Protein AF-A0A3N5WR29-F1 (afdb_monomer_lite)

Radius of gyration: 13.85 Å; chains: 1; bounding box: 29×16×35 Å

Foldseek 3Di:
DDWDQDPPVRDIDHPDDDDDPQQPPPDPPRDDPVVVVVVVVVVVVD

Structure (mmCIF, N/CA/C/O backbone):
data_AF-A0A3N5WR29-F1
#
_entry.id   AF-A0A3N5WR29-F1
#
loop_
_atom_site.group_PDB
_atom_site.id
_atom_site.type_symbol
_atom_site.label_atom_id
_atom_site.label_alt_id
_atom_site.label_comp_id
_atom_site.label_asym_id
_atom_site.label_entity_id
_atom_site.label_seq_id
_atom_site.pdbx_PDB_ins_code
_atom_site.Cartn_x
_atom_site.Cartn_y
_atom_site.Cartn_z
_atom_site.occupancy
_atom_site.B_iso_or_equiv
_atom_site.auth_seq_id
_atom_site.auth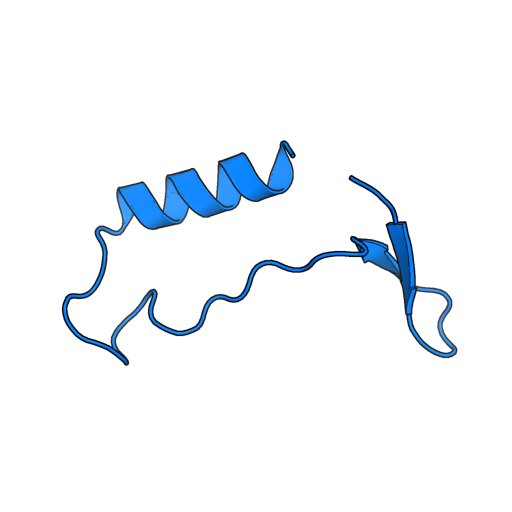_comp_id
_atom_site.auth_asym_id
_atom_site.auth_atom_id
_atom_site.pdbx_PDB_model_num
ATOM 1 N N . MET A 1 1 ? -12.266 0.761 1.528 1.00 80.06 1 MET A N 1
ATOM 2 C CA . MET A 1 1 ? -11.475 0.455 2.751 1.00 80.06 1 MET A CA 1
ATOM 3 C C . MET A 1 1 ? -12.292 0.279 4.037 1.00 80.06 1 MET A C 1
ATOM 5 O O . MET A 1 1 ? -13.057 1.162 4.405 1.00 80.06 1 MET A O 1
ATOM 9 N N . GLN A 1 2 ? -12.049 -0.815 4.774 1.00 86.06 2 GLN A N 1
ATOM 10 C CA . GLN A 1 2 ? -12.455 -0.982 6.181 1.00 86.06 2 GLN A CA 1
ATOM 11 C C . GLN A 1 2 ? -11.414 -0.332 7.108 1.00 86.06 2 GLN A C 1
ATOM 13 O O . GLN A 1 2 ? -10.211 -0.456 6.864 1.00 86.06 2 GLN A O 1
ATOM 18 N N . LYS A 1 3 ? -11.856 0.341 8.177 1.00 90.19 3 LYS A N 1
ATOM 19 C CA . LYS A 1 3 ? -10.989 1.082 9.106 1.00 90.19 3 LYS A CA 1
ATOM 20 C C . LYS A 1 3 ? -11.039 0.512 10.525 1.00 90.19 3 LYS A C 1
ATOM 22 O O . LYS A 1 3 ? -12.018 -0.128 10.903 1.00 90.19 3 LYS A O 1
ATOM 27 N N . ARG A 1 4 ? -9.976 0.730 11.303 1.00 92.75 4 ARG A N 1
ATOM 28 C CA . ARG A 1 4 ? -9.868 0.349 12.718 1.00 92.75 4 ARG A CA 1
ATOM 29 C C . ARG A 1 4 ? -9.080 1.380 13.518 1.00 92.75 4 ARG A C 1
ATOM 31 O O . ARG A 1 4 ? -8.161 2.000 12.990 1.00 92.75 4 ARG A O 1
ATOM 38 N N . ASN A 1 5 ? -9.360 1.473 14.812 1.00 92.81 5 ASN A N 1
ATOM 39 C CA . ASN A 1 5 ? -8.554 2.275 15.729 1.00 92.81 5 ASN A CA 1
ATOM 40 C C . ASN A 1 5 ? -7.291 1.511 16.138 1.00 92.81 5 ASN A C 1
ATOM 42 O O . ASN A 1 5 ? -7.343 0.322 16.466 1.00 92.81 5 ASN A O 1
ATOM 46 N N . ARG A 1 6 ? -6.141 2.189 16.119 1.00 88.69 6 ARG A N 1
ATOM 47 C CA . ARG A 1 6 ? -4.845 1.625 16.498 1.00 88.69 6 ARG A CA 1
ATOM 48 C C . ARG A 1 6 ? -4.318 2.283 17.772 1.00 88.69 6 ARG A C 1
ATOM 50 O O . ARG A 1 6 ? -4.012 3.472 17.800 1.00 88.69 6 ARG A O 1
ATOM 57 N N . GLY A 1 7 ? -4.122 1.459 18.800 1.00 86.75 7 GLY A N 1
ATOM 58 C CA . GLY A 1 7 ? -3.474 1.848 20.054 1.00 86.75 7 GLY A CA 1
ATOM 59 C C . GLY A 1 7 ? -4.308 2.786 20.931 1.00 86.75 7 GLY A C 1
ATOM 60 O O . GLY A 1 7 ? -5.486 3.023 20.686 1.00 86.75 7 GLY A O 1
ATOM 61 N N . LYS A 1 8 ? -3.672 3.327 21.976 1.00 87.62 8 LYS A N 1
ATOM 62 C CA . LYS A 1 8 ? -4.318 4.185 22.988 1.00 87.62 8 LYS A CA 1
ATOM 63 C C . LYS A 1 8 ? -4.615 5.612 22.505 1.00 87.62 8 LYS A C 1
ATOM 65 O O . LYS A 1 8 ? -5.268 6.365 23.211 1.00 87.62 8 LYS A O 1
ATOM 70 N N . MET A 1 9 ? -4.120 5.980 21.323 1.00 86.69 9 MET A N 1
ATOM 71 C CA . MET A 1 9 ? -4.279 7.315 20.736 1.00 86.69 9 MET A CA 1
ATOM 72 C C . MET A 1 9 ? -5.499 7.414 19.805 1.00 86.69 9 MET A C 1
ATOM 74 O O . MET A 1 9 ? -5.673 8.441 19.164 1.00 86.69 9 MET A O 1
ATOM 78 N N . ASN A 1 10 ? -6.326 6.359 19.711 1.00 86.31 10 ASN A N 1
ATOM 79 C CA . ASN A 1 10 ? -7.511 6.300 18.842 1.00 86.31 10 ASN A CA 1
ATOM 80 C C . ASN A 1 10 ? -7.230 6.717 17.388 1.00 86.31 10 ASN A C 1
ATOM 82 O O . ASN A 1 10 ? -8.072 7.323 16.731 1.00 86.31 10 ASN A O 1
ATOM 86 N N . LEU A 1 11 ? -6.038 6.390 16.879 1.00 92.06 11 LEU A N 1
ATOM 87 C CA . LEU A 1 11 ? -5.681 6.684 15.499 1.00 92.06 11 LEU A CA 1
ATOM 88 C C . LEU A 1 11 ? -6.446 5.738 14.573 1.00 92.06 11 LEU A C 1
ATOM 90 O O . LEU A 1 11 ? -6.199 4.530 14.582 1.00 92.06 11 LEU A O 1
ATOM 94 N N . GLU A 1 12 ? -7.353 6.287 13.775 1.00 92.62 12 GLU A N 1
ATOM 95 C CA . GLU A 1 12 ? -8.083 5.533 12.763 1.00 92.62 12 GLU A CA 1
ATOM 96 C C . GLU A 1 12 ? -7.157 5.225 11.576 1.00 92.62 12 GLU A C 1
ATOM 98 O O . GLU A 1 12 ? -6.608 6.118 10.934 1.00 92.62 12 GLU A O 1
ATOM 103 N N . VAL A 1 13 ? -6.963 3.940 11.290 1.00 92.06 13 VAL A N 1
ATOM 104 C CA . VAL A 1 13 ? -6.129 3.442 10.189 1.00 92.06 13 VAL A CA 1
ATOM 105 C C . VAL A 1 13 ? -6.901 2.425 9.360 1.00 92.06 13 VAL A C 1
ATOM 107 O O . VAL A 1 13 ? -7.872 1.831 9.832 1.00 92.06 13 VAL A O 1
ATOM 110 N N . ALA A 1 14 ? -6.456 2.165 8.132 1.00 91.69 14 ALA A N 1
ATOM 111 C CA . ALA A 1 14 ? -6.981 1.048 7.357 1.00 91.69 14 ALA A CA 1
ATOM 112 C C . ALA A 1 14 ? -6.733 -0.287 8.087 1.00 91.69 14 ALA A C 1
ATOM 114 O O . ALA A 1 14 ? -5.702 -0.493 8.738 1.00 91.69 14 ALA A O 1
ATOM 115 N N . ALA A 1 15 ? -7.695 -1.204 7.992 1.00 90.69 15 ALA A N 1
ATOM 116 C CA . ALA A 1 15 ? -7.568 -2.541 8.565 1.00 90.69 15 ALA A CA 1
ATOM 117 C C . ALA A 1 15 ? -6.437 -3.342 7.893 1.00 90.69 15 ALA A C 1
ATOM 119 O O . ALA A 1 15 ? -5.769 -4.133 8.558 1.00 90.69 15 ALA A O 1
ATOM 120 N N . LEU A 1 16 ? -6.193 -3.076 6.606 1.00 90.00 16 LEU A N 1
ATOM 121 C CA . LEU A 1 16 ? -5.106 -3.628 5.803 1.00 90.00 16 LEU A CA 1
ATOM 122 C C . LEU A 1 16 ? -4.095 -2.526 5.474 1.00 90.00 16 LEU A C 1
ATOM 124 O O . LEU A 1 16 ? -4.482 -1.411 5.134 1.00 90.00 16 LEU A O 1
ATOM 128 N N . GLY A 1 17 ? -2.804 -2.839 5.580 1.00 89.00 17 GLY A N 1
ATOM 129 C CA . GLY A 1 17 ? -1.714 -1.934 5.214 1.00 89.00 17 GLY A CA 1
ATOM 130 C C . GLY A 1 17 ? -0.924 -2.470 4.024 1.00 89.00 17 GLY A C 1
ATOM 131 O O . GLY A 1 17 ? -0.762 -3.681 3.890 1.00 89.00 17 GLY A O 1
ATOM 132 N N . LEU A 1 18 ? -0.407 -1.571 3.185 1.00 90.50 18 LEU A N 1
ATOM 133 C CA . LEU A 1 18 ? 0.522 -1.914 2.108 1.00 90.50 18 LEU A CA 1
ATOM 134 C C . LEU A 1 18 ? 1.952 -2.007 2.659 1.00 90.50 18 LEU A C 1
ATOM 136 O O . LEU A 1 18 ? 2.467 -1.046 3.234 1.00 90.50 18 LEU A O 1
ATOM 140 N N . GLY A 1 19 ? 2.582 -3.171 2.500 1.00 87.69 19 GLY A N 1
ATOM 141 C CA . GLY A 1 19 ? 3.993 -3.384 2.817 1.00 87.69 19 GLY A CA 1
ATOM 142 C C . GLY A 1 19 ? 4.899 -2.958 1.659 1.00 87.69 19 GLY A C 1
ATOM 143 O O . GLY A 1 19 ? 4.636 -3.303 0.513 1.00 87.69 19 GLY A O 1
ATOM 144 N N . TRP A 1 20 ? 5.980 -2.240 1.970 1.00 84.25 20 TRP A N 1
ATOM 145 C CA . TRP A 1 20 ? 6.901 -1.634 0.988 1.00 84.25 20 TRP A CA 1
ATOM 146 C C . TRP A 1 20 ? 8.220 -2.395 0.809 1.00 84.25 20 TRP A C 1
ATOM 148 O O . TRP A 1 20 ? 9.108 -1.970 0.067 1.00 84.25 20 TRP A O 1
ATOM 158 N N . MET A 1 21 ? 8.393 -3.498 1.537 1.00 81.81 21 MET A N 1
ATOM 159 C CA . MET A 1 21 ? 9.642 -4.250 1.542 1.00 81.81 21 MET A CA 1
ATOM 160 C C . MET A 1 21 ? 9.895 -4.851 0.151 1.00 81.81 21 MET A C 1
ATOM 162 O O . MET A 1 21 ? 9.060 -5.580 -0.367 1.00 81.81 21 MET A O 1
ATOM 166 N N . GLY A 1 22 ? 11.043 -4.521 -0.450 1.00 78.62 22 GLY A N 1
ATOM 167 C CA . GLY A 1 22 ? 11.458 -5.017 -1.771 1.00 78.62 22 GLY A CA 1
ATOM 168 C C . GLY A 1 22 ? 11.239 -4.077 -2.955 1.00 78.62 22 GLY A C 1
ATOM 169 O O . GLY A 1 22 ? 11.695 -4.385 -4.045 1.00 78.62 22 GLY A O 1
ATOM 170 N N . MET A 1 23 ? 10.659 -2.892 -2.754 1.00 78.38 23 MET A N 1
ATOM 171 C CA . MET A 1 23 ? 10.389 -1.953 -3.858 1.00 78.38 23 MET A CA 1
ATOM 172 C C . MET A 1 23 ? 11.558 -1.032 -4.232 1.00 78.38 23 MET A C 1
ATOM 174 O O . MET A 1 23 ? 11.412 -0.172 -5.093 1.00 78.38 23 MET A O 1
ATOM 178 N N . SER A 1 24 ? 12.698 -1.123 -3.541 1.00 71.69 24 SER A N 1
ATOM 179 C CA . SER A 1 24 ? 13.807 -0.183 -3.749 1.00 71.69 24 SER A CA 1
ATOM 180 C C . SER A 1 24 ? 15.090 -0.877 -4.174 1.00 71.69 24 SER A C 1
ATOM 182 O O . SER A 1 24 ? 15.547 -0.589 -5.268 1.00 71.69 24 SER A O 1
ATOM 184 N N . ARG A 1 25 ? 15.695 -1.750 -3.351 1.00 66.44 25 ARG A N 1
ATOM 185 C CA . ARG A 1 25 ? 16.989 -2.405 -3.673 1.00 66.44 25 ARG A CA 1
ATOM 186 C C . ARG A 1 25 ? 17.295 -3.702 -2.904 1.00 66.44 25 ARG A C 1
ATOM 188 O O . ARG A 1 25 ? 18.376 -4.250 -3.055 1.00 66.44 25 ARG A O 1
ATOM 195 N N . SER A 1 26 ? 16.410 -4.157 -2.017 1.00 69.75 26 SER A N 1
ATOM 196 C CA . SER A 1 26 ? 16.730 -5.265 -1.098 1.00 69.75 26 SER A CA 1
ATOM 197 C C . SER A 1 26 ? 16.549 -6.651 -1.713 1.00 69.75 26 SER A C 1
ATOM 199 O O . SER A 1 26 ? 17.102 -7.610 -1.189 1.00 69.75 26 SER A O 1
ATOM 201 N N . PHE A 1 27 ? 15.769 -6.751 -2.791 1.00 71.00 27 PHE A N 1
ATOM 202 C CA . PHE A 1 27 ? 15.465 -8.001 -3.472 1.00 71.00 27 PHE A CA 1
ATOM 203 C C . PHE A 1 27 ? 15.505 -7.749 -4.974 1.00 71.00 27 PHE A C 1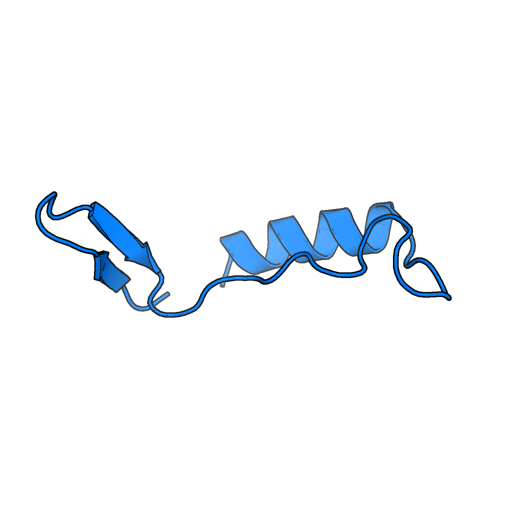
ATOM 205 O O . PHE A 1 27 ? 14.880 -6.808 -5.461 1.00 71.00 27 PHE A O 1
ATOM 212 N N . GLU A 1 28 ? 16.282 -8.560 -5.682 1.00 75.44 28 GLU A N 1
ATOM 213 C CA . GLU A 1 28 ? 16.281 -8.584 -7.138 1.00 75.44 28 GLU A CA 1
ATOM 214 C C . GLU A 1 28 ? 15.209 -9.566 -7.638 1.00 75.44 28 GLU A C 1
ATOM 216 O O . GLU A 1 28 ? 14.990 -10.602 -7.002 1.00 75.44 28 GLU A O 1
ATOM 221 N N . PRO A 1 29 ? 14.556 -9.276 -8.776 1.00 78.38 29 PRO A N 1
ATOM 222 C CA . PRO A 1 29 ? 14.687 -8.059 -9.578 1.00 78.38 29 PRO A CA 1
ATOM 223 C C . PRO A 1 29 ? 13.994 -6.860 -8.916 1.00 78.38 29 PRO A C 1
ATOM 225 O O . PRO A 1 29 ? 12.896 -6.977 -8.374 1.00 78.38 29 PRO A O 1
ATOM 228 N N . VAL A 1 30 ? 14.637 -5.691 -8.977 1.00 80.56 30 VAL A N 1
ATOM 229 C CA . VAL A 1 30 ? 14.034 -4.449 -8.483 1.00 80.56 30 VAL A CA 1
ATOM 230 C C . VAL A 1 30 ? 12.895 -4.055 -9.432 1.00 80.56 30 VAL A C 1
ATOM 232 O O . VAL A 1 30 ? 13.149 -3.915 -10.630 1.00 80.56 30 VAL A O 1
ATOM 235 N N . PRO A 1 31 ? 11.658 -3.883 -8.933 1.00 83.56 31 PRO A N 1
ATOM 236 C CA . PRO A 1 31 ? 10.520 -3.527 -9.773 1.00 83.56 31 PRO A CA 1
ATOM 237 C C . PRO A 1 31 ? 10.666 -2.123 -10.370 1.00 83.56 31 PRO A C 1
ATOM 239 O O . PRO A 1 31 ? 11.324 -1.252 -9.791 1.00 83.56 31 PRO A O 1
ATOM 242 N N . ASP A 1 32 ? 10.025 -1.892 -11.519 1.00 89.00 32 ASP A N 1
ATOM 243 C CA . ASP A 1 32 ? 10.073 -0.591 -12.178 1.00 89.00 32 ASP A CA 1
ATOM 244 C C . ASP A 1 32 ? 9.472 0.508 -11.288 1.00 89.00 32 ASP A C 1
ATOM 246 O O . ASP A 1 32 ? 8.457 0.344 -10.602 1.00 89.00 32 ASP A O 1
ATOM 250 N N . ARG A 1 33 ? 10.106 1.681 -11.313 1.00 88.94 33 ARG A N 1
ATOM 251 C CA . ARG A 1 33 ? 9.713 2.801 -10.459 1.00 88.94 33 ARG A CA 1
ATOM 252 C C . ARG A 1 33 ? 8.296 3.289 -10.768 1.00 88.94 33 ARG A C 1
ATOM 254 O O . ARG A 1 33 ? 7.589 3.680 -9.840 1.00 88.94 33 ARG A O 1
ATOM 261 N N . GLN A 1 34 ? 7.891 3.322 -12.037 1.00 92.69 34 G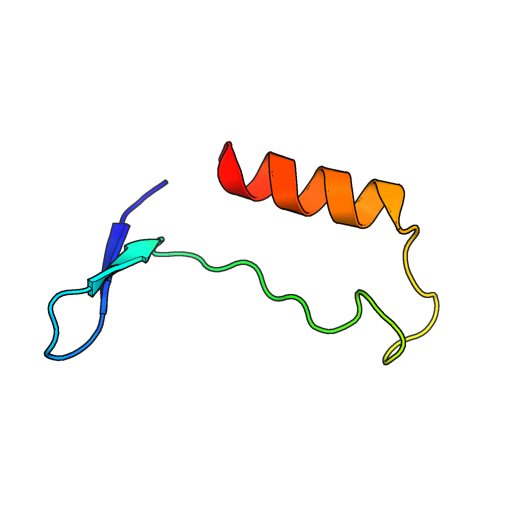LN A N 1
ATOM 262 C CA . GLN A 1 34 ? 6.556 3.779 -12.426 1.00 92.69 34 GLN A CA 1
ATOM 263 C C . GLN A 1 34 ? 5.490 2.775 -12.002 1.00 92.69 34 GLN A C 1
ATOM 265 O O . GLN A 1 34 ? 4.451 3.189 -11.487 1.00 92.69 34 GLN A O 1
ATOM 270 N N . GLU A 1 35 ? 5.767 1.476 -12.120 1.00 90.50 35 GLU A N 1
ATOM 271 C CA . GLU A 1 35 ? 4.871 0.427 -11.620 1.00 90.50 35 GLU A CA 1
ATOM 27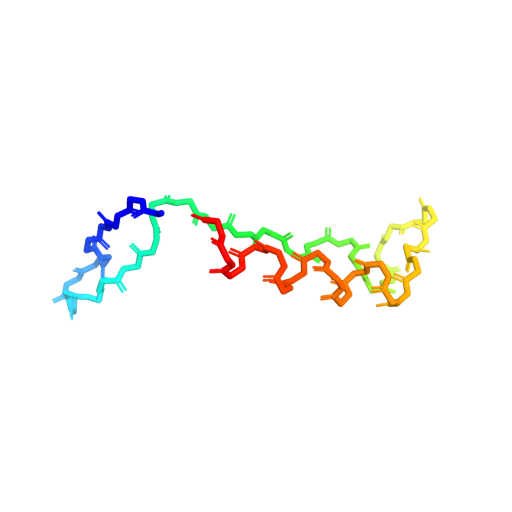2 C C . GLU A 1 35 ? 4.659 0.538 -10.108 1.00 90.50 35 GLU A C 1
ATOM 274 O O . GLU A 1 35 ? 3.524 0.475 -9.630 1.00 90.50 35 GLU A O 1
ATOM 279 N N . MET A 1 36 ? 5.726 0.791 -9.343 1.00 91.56 36 MET A N 1
ATOM 280 C CA . MET A 1 36 ? 5.610 0.984 -7.895 1.00 91.56 36 MET A CA 1
ATOM 281 C C . MET A 1 36 ? 4.815 2.240 -7.549 1.00 91.56 36 MET A C 1
ATOM 283 O O . MET A 1 36 ? 3.974 2.192 -6.655 1.00 91.56 36 MET A O 1
ATOM 287 N N . ILE A 1 37 ? 5.005 3.344 -8.281 1.00 92.75 37 ILE A N 1
ATOM 288 C CA . ILE A 1 37 ? 4.206 4.568 -8.108 1.00 92.75 37 ILE A CA 1
ATOM 289 C C . ILE A 1 37 ? 2.726 4.311 -8.401 1.00 92.75 37 ILE A C 1
ATOM 291 O O . ILE A 1 37 ? 1.868 4.755 -7.632 1.00 92.75 37 ILE A O 1
ATOM 295 N N . ALA A 1 38 ? 2.423 3.601 -9.489 1.00 94.00 38 ALA A N 1
ATOM 296 C CA . ALA A 1 38 ? 1.059 3.235 -9.847 1.00 94.00 38 ALA A CA 1
ATOM 297 C C . ALA A 1 38 ? 0.417 2.385 -8.743 1.00 94.00 38 ALA A C 1
ATOM 299 O O . ALA A 1 38 ? -0.687 2.697 -8.301 1.00 94.00 38 ALA A O 1
ATOM 300 N N . LEU A 1 39 ? 1.148 1.400 -8.212 1.00 92.19 39 LEU A N 1
ATOM 301 C CA . LEU A 1 39 ? 0.693 0.555 -7.112 1.00 92.19 39 LEU A CA 1
ATOM 302 C C . LEU A 1 39 ? 0.328 1.366 -5.859 1.00 92.19 39 LEU A C 1
ATOM 304 O O . LEU A 1 39 ? -0.729 1.123 -5.277 1.00 92.19 39 LEU A O 1
ATOM 308 N N . ILE A 1 40 ? 1.150 2.353 -5.463 1.00 92.88 40 ILE A N 1
ATOM 309 C CA . ILE A 1 40 ? 0.843 3.235 -4.314 1.00 92.88 40 ILE A CA 1
ATOM 310 C C . ILE A 1 40 ? -0.488 3.942 -4.534 1.00 92.88 40 ILE A C 1
ATOM 312 O O . ILE A 1 40 ? -1.330 3.980 -3.640 1.00 92.88 40 ILE A O 1
ATOM 316 N N . ARG A 1 41 ? -0.673 4.514 -5.727 1.00 94.44 41 ARG A N 1
ATOM 317 C CA . ARG A 1 41 ? -1.874 5.283 -6.063 1.00 94.44 41 ARG A CA 1
ATOM 318 C C . ARG A 1 41 ? -3.109 4.392 -6.041 1.00 94.44 41 ARG A C 1
ATOM 320 O O . ARG A 1 41 ? -4.080 4.726 -5.372 1.00 94.44 41 ARG A O 1
ATOM 327 N N . THR A 1 42 ? -3.031 3.216 -6.658 1.00 93.44 42 THR A N 1
ATOM 328 C CA . THR A 1 42 ? -4.117 2.232 -6.629 1.00 93.44 42 THR A CA 1
ATOM 329 C C . THR A 1 42 ? -4.436 1.767 -5.206 1.00 93.44 42 THR A C 1
ATOM 331 O O . THR A 1 42 ? -5.598 1.546 -4.881 1.00 93.44 42 THR A O 1
ATOM 334 N N . ALA A 1 43 ? -3.433 1.639 -4.333 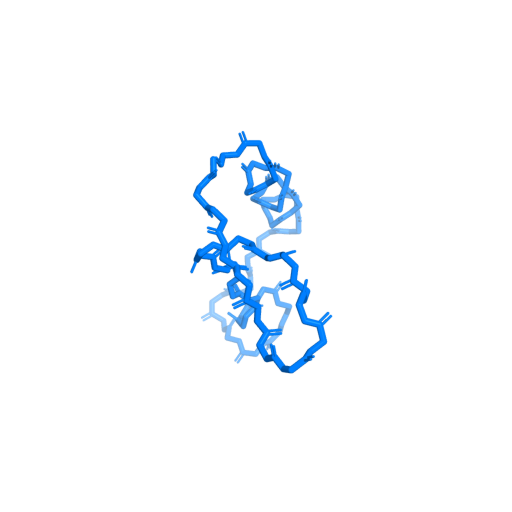1.00 92.44 43 ALA A N 1
ATOM 335 C CA . ALA A 1 43 ? -3.646 1.255 -2.940 1.00 92.44 43 ALA A CA 1
ATOM 336 C C . ALA A 1 43 ? -4.351 2.335 -2.107 1.00 92.44 43 ALA A C 1
ATOM 338 O O . ALA A 1 43 ? -4.953 2.005 -1.094 1.00 92.44 43 ALA A O 1
ATOM 339 N N . VAL A 1 44 ? -4.300 3.605 -2.517 1.00 91.25 44 VAL A N 1
ATOM 340 C CA . VAL A 1 44 ? -5.081 4.686 -1.891 1.00 91.25 44 VAL A CA 1
ATOM 341 C C . VAL A 1 44 ? -6.536 4.661 -2.363 1.00 91.25 44 VAL A C 1
ATOM 343 O O . VAL A 1 44 ? -7.436 4.998 -1.598 1.00 91.25 44 VAL A O 1
ATOM 346 N N . GLU A 1 45 ? -6.781 4.245 -3.604 1.00 89.94 45 GLU A N 1
ATOM 347 C CA . GLU A 1 45 ? -8.122 4.213 -4.199 1.00 89.94 45 GLU A CA 1
ATOM 348 C C . GLU A 1 45 ? -8.990 3.026 -3.731 1.00 89.94 45 GLU A C 1
ATOM 350 O O . GLU A 1 45 ? -10.211 3.083 -3.873 1.00 89.94 45 GLU A O 1
ATOM 355 N N . ARG A 1 46 ? -8.397 1.957 -3.177 1.00 82.31 46 ARG A N 1
ATOM 356 C CA . ARG A 1 46 ? -9.083 0.694 -2.816 1.00 82.31 46 ARG A CA 1
ATOM 357 C C . ARG A 1 46 ? -9.269 0.508 -1.303 1.00 82.31 46 ARG A C 1
ATOM 359 O O . ARG A 1 46 ? -10.422 0.432 -0.791 1.00 82.31 46 ARG A O 1
#

pLDDT: mean 86.58, std 7.08, range [66.44, 94.44]

Secondary structure (DSSP, 8-state):
--EEEETTTTEEEESS----TTSSSSSSSPPPHHHHHHHHHHHHH-

Sequence (46 aa):
MQKRNRGKMNLEVAALGLGWMGMSRSFEPVPDRQEMIALIRTAVER

=== Feature glossary ===
Feature key, reading from the visual/contextual features back to the raw sequence:

Rendered structure images. Six rendered views show the 3D structure from the faces of a cube — i.e. along ±x, ±y, ±z. Rendering representation is drawn randomly per protein from cartoon (secondary-structure ribbons), sticks (backbone bonds), or molecular surface; coloring is either N→C rainbow (blue at the N-terminus through red at the C-terminus) or one color per chain.

Contact-map, Ramachandran, and PAE plots. The contact map is a binary N×N matrix image: pixel (i, j) is dark where Cα_i and Cα_j are within 8 Å and |i−j|>4. Because the |i−j|>4 filter removes local helical contacts, off-diagonal stripes parallel to the main diagonal indicate parallel β-sheets; stripes perpendicular to it indicate antiparallel β-sheets. The Ramachandran plot scatters every residue's (φ, ψ) pair against the sterically allowed regions. The PAE heatmap renders the predicted-aligned-error matrix.

InterPro / GO / CATH / organism. Database cross-references. InterPro integrates a dozen domain/family signature databases into unified entries with residue-range hits. GO terms attach function/process/location labels with evidence codes. CATH codes position the fold in a four-level structural taxonomy. Organism is the NCBI-taxonomy species name.

Nearest PDB structures. The Foldseek neighbor list gives the closest experimentally determined structures in the PDB, ranked by structural alignment. TM-score near 1 means near-identical fold; near 0.3 means only rough topology match. This is how one finds what a novel AlphaFold prediction most resembles in the solved-structure universe.

Predicted aligned error. PAE(i, j) answers: if I align the predicted and true structures on residue i, how far off (in Å) do I expect residue j to be? A block-diagonal PAE matrix with low values on the blocks and high values off-diagonal is the signature of a multi-domain protein with confidently predicted domains but uncertain inter-domain orientation.

Solvent-accessible surface area. Accessible surface area quantifies burial. A residue with SASA near zero is packed into the hydrophobic core; one with SASA >100 Å² sits on the surface. Computed here via the Shrake–Rupley numerical algorithm with a 1.4 Å probe.

B-factor. B-factor (Debye–Waller factor) reflects atomic displacement in the crystal lattice. It is an experimental observable (units Å²), not a prediction; low values mean the atom is pinned down, high values mean it moves or is heterogeneous across the crystal.

pLDDT. For AlphaFold models, the B-factor field carries pLDDT — the model's own estimate of local accuracy on a 0–100 scale. Regions with pLDDT<50 should be treated as essentially unmodeled; they often correspond to intrinsically disordered segments.

Backbone torsions (φ/ψ). φ (phi) and ψ (psi) are the two rotatable backbone dihedrals per residue: φ is the C(i-1)–N–Cα–C torsion, ψ is the N–Cα–C–N(i+1) torsion, both in degrees on (−180°, 180°]. α-helical residues cluster near (−60°, −45°); β-strand residues near (−120°, +130°). A Ramachandran plot is simply a scatter of (φ, ψ) for every residue.

Radius of gyration, Cα contacts, bounding box. Radius of gyration (Rg) is the root-mean-square distance of Cα atoms from their centroid — a single number for overall size and compactness. A globular domain of N residues has Rg ≈ 2.2·N^0.38 Å; an extended or disordered chain has a much larger Rg. The Cα contact count is the number of residue pairs whose Cα atoms are within 8 Å and are more than four positions apart in sequence — a standard proxy for tertiary packing density. The bounding box is the smallest axis-aligned box enclosing all Cα atoms.

Secondary structure (3-state, P-SEA). Three-state secondary structure (P-SEA) collapses the eight DSSP classes into he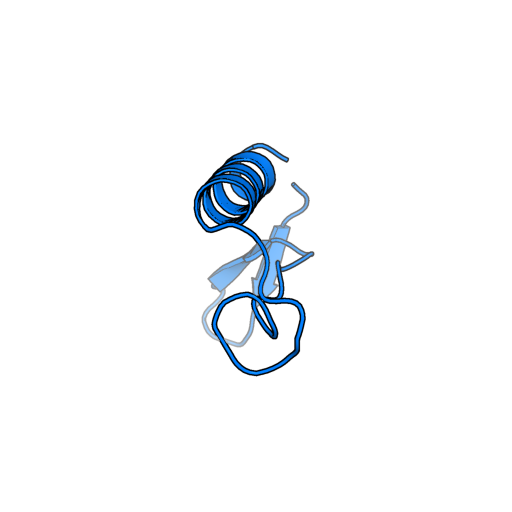lix (a), strand (b), and coil (c). P-SEA assigns these from Cα geometry alone — distances and angles — without requiring backbone oxygens, so it works on any Cα trace.

Secondary structure (8-state, DSSP). DSSP 8-state secondary structure assigns each residue one of H (α-helix), G (3₁₀-helix), I (π-helix), E (extended β-strand), B (isolated β-bridge), T (hydrogen-bonded turn), S (bend), or '-' (coil). The assignment is computed from backbone hydrogen-bond geometry via the Kabsch–Sander algorithm.

Foldseek 3Di. A 3Di character summarizes, for each residue, the relative orientation of the Cα frame of its nearest spatial neighbor. Because it encodes fold topology rather than chemistry, 3Di alignments detect remote structural similarity that sequence alignment misses.

mmCIF coordinates. The mmCIF block holds the 3D Cartesian coordinates of each backbone atom (N, Cα, C, O) in ångströms. mmCIF is the PDB's canonical archive format — a tagged-loop text representation of the atomic model.

Sequence. Sequence gives the chain of amino acids in standard one-letter code (A=alanine, C=cysteine, …, Y=tyrosine), read N→C. It is the only feature that is directly encoded by the gene; all structural features are derived from the folded form of this sequence.